Protein AF-A0A940ZI92-F1 (afdb_monomer)

pLDDT: mean 83.94, std 11.77, range [50.72, 96.44]

Radius of gyration: 17.1 Å; Cα contacts (8 Å, |Δi|>4): 238; chains: 1; bounding box: 47×35×40 Å

Sequence (161 aa):
LAHTGVASYTFSRIQIEQDSFANFPEDVFMATCRQCQDAPCVEVCPVEPVKANKPNERFGNVRMIDQKLCIGCQACIDACPYTPSRVQWNHVIERSQKCDLCVDTPYLGEPGGPGGTQTCVKICPENAISFTRTMPNQKVEESYFVNLRGPAWGKLGMTME

Structure (mmCIF, N/CA/C/O backbone):
data_AF-A0A940ZI92-F1
#
_entry.id   AF-A0A940ZI92-F1
#
loop_
_atom_site.group_PDB
_atom_site.id
_atom_site.type_symbol
_atom_site.label_atom_id
_atom_site.label_alt_id
_atom_site.label_comp_id
_atom_site.label_asym_id
_atom_site.label_entity_id
_atom_site.label_seq_id
_atom_site.pdbx_PDB_ins_code
_atom_site.Cartn_x
_atom_site.Cartn_y
_atom_site.Cartn_z
_atom_site.occupancy
_atom_site.B_iso_or_equiv
_atom_site.auth_seq_id
_atom_site.auth_comp_id
_atom_site.auth_asym_id
_atom_site.auth_atom_id
_atom_site.pdbx_PDB_model_num
ATOM 1 N N . LEU A 1 1 ? -4.818 13.339 -2.494 1.00 65.94 1 LEU A N 1
ATOM 2 C CA . LEU A 1 1 ? -4.063 14.569 -2.145 1.00 65.94 1 LEU A CA 1
ATOM 3 C C . LEU A 1 1 ? -2.591 14.290 -1.842 1.00 65.94 1 LEU A C 1
ATOM 5 O O . LEU A 1 1 ? -1.769 14.774 -2.597 1.00 65.94 1 LEU A O 1
ATOM 9 N N . ALA A 1 2 ? -2.244 13.504 -0.814 1.00 82.19 2 ALA A N 1
ATOM 10 C CA . ALA A 1 2 ? -0.845 13.363 -0.376 1.00 82.19 2 ALA A CA 1
ATOM 11 C C . ALA A 1 2 ? 0.117 12.818 -1.454 1.00 82.19 2 ALA A C 1
ATOM 13 O O . ALA A 1 2 ? 1.157 13.417 -1.695 1.00 82.19 2 ALA A O 1
ATOM 14 N N . HIS A 1 3 ? -0.242 11.732 -2.147 1.00 88.31 3 HIS A N 1
ATOM 15 C CA . HIS A 1 3 ? 0.633 11.156 -3.181 1.00 88.31 3 HIS A CA 1
ATOM 16 C C . HIS A 1 3 ? 0.451 11.774 -4.569 1.00 88.31 3 HIS A C 1
ATOM 18 O O . HIS A 1 3 ? 1.426 12.039 -5.259 1.00 88.31 3 HIS A O 1
ATOM 24 N N . THR A 1 4 ? -0.797 11.938 -5.017 1.00 86.12 4 THR A N 1
ATOM 25 C CA . THR A 1 4 ? -1.114 12.300 -6.413 1.00 86.12 4 THR A CA 1
ATOM 26 C C . THR A 1 4 ? -1.664 13.712 -6.579 1.00 86.12 4 THR A C 1
ATOM 28 O O . THR A 1 4 ? -1.931 14.122 -7.700 1.00 86.12 4 THR A O 1
ATOM 31 N N . GLY A 1 5 ? -1.935 14.440 -5.491 1.00 88.00 5 GLY A N 1
ATOM 32 C CA . GLY A 1 5 ? -2.636 15.729 -5.554 1.00 88.00 5 GLY A CA 1
ATOM 33 C C . GLY A 1 5 ? -4.123 15.641 -5.928 1.00 88.00 5 GLY A C 1
ATOM 34 O O . GLY A 1 5 ? -4.817 16.644 -5.860 1.00 88.00 5 GLY A O 1
ATOM 35 N N . VAL A 1 6 ? -4.646 14.451 -6.244 1.00 89.31 6 VAL A N 1
ATOM 36 C CA . VAL A 1 6 ? -6.031 14.251 -6.710 1.00 89.31 6 VAL A CA 1
ATOM 37 C C . VAL A 1 6 ? -6.848 13.479 -5.667 1.00 89.31 6 VAL A C 1
ATOM 39 O O . VAL A 1 6 ? -6.300 12.674 -4.904 1.00 89.31 6 VAL A O 1
ATOM 42 N N . ALA A 1 7 ? -8.154 13.747 -5.600 1.00 88.94 7 ALA A N 1
ATOM 43 C CA . ALA A 1 7 ? -9.132 12.944 -4.868 1.00 88.94 7 ALA A CA 1
ATOM 44 C C . ALA A 1 7 ? -9.836 12.006 -5.860 1.00 88.94 7 ALA A C 1
ATOM 46 O O . ALA A 1 7 ? -10.639 12.444 -6.676 1.00 88.94 7 ALA A O 1
ATOM 47 N N . SER A 1 8 ? -9.466 10.727 -5.846 1.00 90.81 8 SER A N 1
ATOM 48 C CA . SER A 1 8 ? -10.012 9.710 -6.748 1.00 90.81 8 SER A CA 1
ATOM 49 C C . SER A 1 8 ? -9.896 8.341 -6.093 1.00 90.81 8 SER A C 1
ATOM 51 O O . SER A 1 8 ? -8.845 8.012 -5.540 1.00 90.81 8 SER A O 1
ATOM 53 N N . TYR A 1 9 ? -10.962 7.546 -6.182 1.00 89.56 9 TYR A N 1
ATOM 54 C CA . TYR A 1 9 ? -11.007 6.186 -5.646 1.00 89.56 9 TYR A CA 1
ATOM 55 C C . TYR A 1 9 ? -9.954 5.280 -6.307 1.00 89.56 9 TYR A C 1
ATOM 57 O O . TYR A 1 9 ? -9.174 4.625 -5.619 1.00 89.56 9 TYR A O 1
ATOM 65 N N . THR A 1 10 ? -9.840 5.332 -7.637 1.00 89.38 10 THR A N 1
ATOM 66 C CA . THR A 1 10 ? -8.861 4.562 -8.428 1.00 89.38 10 THR A CA 1
ATOM 67 C C . THR A 1 10 ? -7.410 4.932 -8.108 1.00 89.38 10 THR A C 1
ATOM 69 O O . THR A 1 10 ? -6.500 4.115 -8.246 1.00 89.38 10 THR A O 1
ATOM 72 N N . PHE A 1 11 ? -7.169 6.177 -7.680 1.00 90.56 11 PHE A N 1
ATOM 73 C CA . PHE A 1 11 ? -5.830 6.636 -7.294 1.00 90.56 11 PHE A CA 1
ATOM 74 C C . PHE A 1 11 ? -5.537 6.501 -5.803 1.00 90.56 11 PHE A C 1
ATOM 76 O O . PHE A 1 11 ? -4.413 6.775 -5.367 1.00 90.56 11 PHE A O 1
ATOM 83 N N . SER A 1 12 ? -6.529 6.080 -5.023 1.00 90.88 12 SER A N 1
ATOM 84 C CA . SER A 1 12 ? -6.355 5.861 -3.603 1.00 90.88 12 SER A CA 1
ATOM 85 C C . SER A 1 12 ? -5.560 4.584 -3.355 1.00 90.88 12 SER A C 1
ATOM 87 O O . SER A 1 12 ? -5.820 3.533 -3.932 1.00 90.88 12 SER A O 1
ATOM 89 N N . ARG A 1 13 ? -4.578 4.666 -2.455 1.00 91.12 13 ARG A N 1
ATOM 90 C CA . ARG A 1 13 ? -3.791 3.508 -1.992 1.00 91.12 13 ARG A CA 1
ATOM 91 C C . ARG A 1 13 ? -4.488 2.719 -0.870 1.00 91.12 13 ARG A C 1
ATOM 93 O O . ARG A 1 13 ? -3.982 1.676 -0.458 1.00 91.12 13 ARG A O 1
ATOM 100 N N . ILE A 1 14 ? -5.613 3.240 -0.381 1.00 90.81 14 ILE A N 1
ATOM 101 C CA . ILE A 1 14 ? -6.566 2.602 0.530 1.00 90.81 14 ILE A CA 1
ATOM 102 C C . ILE A 1 14 ? -7.960 2.792 -0.064 1.00 90.81 14 ILE A C 1
ATOM 104 O O . ILE A 1 14 ? -8.387 3.924 -0.283 1.00 90.81 14 ILE A O 1
ATOM 108 N N . GLN A 1 15 ? -8.656 1.706 -0.362 1.00 91.06 15 GLN A N 1
ATOM 109 C CA . GLN A 1 15 ? -10.021 1.773 -0.874 1.00 91.06 15 GLN A CA 1
ATOM 110 C C . GLN A 1 15 ? -10.990 1.421 0.246 1.00 91.06 15 GLN A C 1
ATOM 112 O O . GLN A 1 15 ? -10.744 0.493 1.008 1.00 91.06 15 GLN A O 1
ATOM 117 N N . ILE A 1 16 ? -12.043 2.215 0.392 1.00 89.69 16 ILE A N 1
ATOM 118 C CA . ILE A 1 16 ? -13.156 1.913 1.288 1.00 89.69 16 ILE A CA 1
ATOM 119 C C . ILE A 1 16 ? -14.301 1.527 0.373 1.00 89.69 16 ILE A C 1
ATOM 121 O O . ILE A 1 16 ? -14.655 2.298 -0.520 1.00 89.69 16 ILE A O 1
ATOM 125 N N . GLU A 1 17 ? -14.807 0.322 0.559 1.00 88.44 17 GLU A N 1
ATOM 126 C CA . GLU A 1 17 ? -15.859 -0.246 -0.266 1.00 88.44 17 GLU A CA 1
ATOM 127 C C . GLU A 1 17 ? -17.088 -0.489 0.581 1.00 88.44 17 GLU A C 1
ATOM 129 O O . GLU A 1 17 ? -16.973 -0.890 1.741 1.00 88.44 17 GLU A O 1
ATOM 134 N N . GLN A 1 18 ? -18.243 -0.214 -0.021 1.00 89.31 18 GLN A N 1
ATOM 135 C CA . GLN A 1 18 ? -19.534 -0.477 0.578 1.00 89.31 18 GLN A CA 1
ATOM 136 C C . GLN A 1 18 ? -20.296 -1.489 -0.278 1.00 89.31 18 GLN A C 1
ATOM 138 O O . GLN A 1 18 ? -20.567 -1.228 -1.452 1.00 89.31 18 GLN A O 1
ATOM 143 N N . ASP A 1 19 ? -20.648 -2.624 0.312 1.00 88.56 19 ASP A N 1
ATOM 144 C CA . ASP A 1 19 ? -21.568 -3.596 -0.260 1.00 88.56 19 ASP A CA 1
ATOM 145 C C . ASP A 1 19 ? -22.998 -3.231 0.148 1.00 88.56 19 ASP A C 1
ATOM 147 O O . ASP A 1 19 ? -23.409 -3.404 1.291 1.00 88.56 19 ASP A O 1
ATOM 151 N N . SER A 1 20 ? -23.777 -2.731 -0.812 1.00 90.50 20 SER A N 1
ATOM 152 C CA . SER A 1 20 ? -25.171 -2.328 -0.584 1.00 90.50 20 SER A CA 1
ATOM 153 C C . SER A 1 20 ? -26.124 -3.496 -0.296 1.00 90.50 20 SER A C 1
ATOM 155 O O . SER A 1 20 ? -27.279 -3.253 0.051 1.00 90.50 20 SER A O 1
ATOM 157 N N . PHE A 1 21 ? -25.682 -4.744 -0.480 1.00 91.56 21 PHE A N 1
ATOM 158 C CA . PHE A 1 21 ? -26.482 -5.946 -0.238 1.00 91.56 21 PHE A CA 1
ATOM 159 C C . PHE A 1 21 ? -26.103 -6.673 1.053 1.00 91.56 21 PHE A C 1
ATOM 161 O O . PHE A 1 21 ? -26.861 -7.532 1.509 1.00 91.56 21 PHE A O 1
ATOM 168 N N . ALA A 1 22 ? -24.954 -6.347 1.643 1.00 88.88 22 ALA A N 1
ATOM 169 C CA . ALA A 1 22 ? -24.562 -6.873 2.937 1.00 88.88 22 ALA A CA 1
ATOM 170 C C . ALA A 1 22 ? -25.286 -6.130 4.068 1.00 88.88 22 ALA A C 1
ATOM 172 O O . ALA A 1 22 ? -25.689 -4.973 3.947 1.00 88.88 22 ALA A O 1
ATOM 173 N N . ASN A 1 23 ? -25.468 -6.821 5.192 1.00 85.75 23 ASN A N 1
ATOM 174 C CA . ASN A 1 23 ? -26.005 -6.196 6.392 1.00 85.75 23 ASN A CA 1
ATOM 175 C C . ASN A 1 23 ? -24.883 -5.462 7.122 1.00 85.75 23 ASN A C 1
ATOM 177 O O . ASN A 1 23 ? -23.785 -6.002 7.265 1.00 85.75 23 ASN A O 1
ATOM 181 N N . PHE A 1 24 ? -25.193 -4.288 7.668 1.00 78.62 24 PHE A N 1
ATOM 182 C CA . PHE A 1 24 ? -24.340 -3.649 8.667 1.00 78.62 24 PHE A CA 1
ATOM 183 C C . PHE A 1 24 ? -23.987 -4.659 9.781 1.00 78.62 24 PHE A C 1
ATOM 185 O O . PHE A 1 24 ? -24.868 -5.422 10.193 1.00 78.62 24 PHE A O 1
ATOM 192 N N . PRO A 1 25 ? -22.728 -4.713 10.258 1.00 72.19 25 PRO A N 1
ATOM 193 C CA . PRO A 1 25 ? -21.577 -3.859 9.902 1.00 72.19 25 PRO A CA 1
ATOM 194 C C . PRO A 1 25 ? -20.738 -4.328 8.705 1.00 72.19 25 PRO A C 1
ATOM 196 O O . PRO A 1 25 ? -19.738 -3.696 8.372 1.00 72.19 25 PRO A O 1
ATOM 199 N N . GLU A 1 26 ? -21.068 -5.482 8.129 1.00 79.12 26 GLU A N 1
ATOM 200 C CA . GLU A 1 26 ? -20.252 -6.136 7.102 1.00 79.12 26 GLU A CA 1
ATOM 201 C C . GLU A 1 26 ? -20.430 -5.462 5.732 1.00 79.12 26 GLU A C 1
ATOM 203 O O . GLU A 1 26 ? -19.788 -5.839 4.755 1.00 79.12 26 GLU A O 1
ATOM 208 N N . ASP A 1 27 ? -21.293 -4.444 5.669 1.00 85.94 27 ASP A N 1
ATOM 209 C CA . ASP A 1 27 ? -21.548 -3.624 4.496 1.00 85.94 27 ASP A CA 1
ATOM 210 C C . ASP A 1 27 ? -20.387 -2.698 4.153 1.00 85.94 27 ASP A C 1
ATOM 212 O O . ASP A 1 27 ? -20.321 -2.258 3.017 1.00 85.94 27 ASP A O 1
ATOM 216 N N . VAL A 1 28 ? -19.449 -2.419 5.065 1.00 87.19 28 VAL A N 1
ATOM 217 C CA . VAL A 1 28 ? -18.285 -1.566 4.781 1.00 87.19 28 VAL A CA 1
ATOM 218 C C . VAL A 1 28 ? -16.986 -2.273 5.130 1.00 87.19 28 VAL A C 1
ATOM 220 O O . VAL A 1 28 ? -16.771 -2.697 6.263 1.00 87.19 28 VAL A O 1
ATOM 223 N N . PHE A 1 29 ? -16.043 -2.305 4.187 1.00 86.12 29 PHE A N 1
ATOM 224 C CA . PHE A 1 29 ? -14.703 -2.822 4.452 1.00 86.12 29 PHE A CA 1
ATOM 225 C C . PHE A 1 29 ? -13.592 -1.941 3.874 1.00 86.12 29 PHE A C 1
ATOM 227 O O . PHE A 1 29 ? -13.737 -1.248 2.866 1.00 86.12 29 PHE A O 1
ATOM 234 N N . MET A 1 30 ? -12.429 -1.986 4.531 1.00 87.62 30 MET A N 1
ATOM 235 C CA . MET A 1 30 ? -11.224 -1.278 4.097 1.00 87.62 30 MET A CA 1
ATOM 236 C C . MET A 1 30 ? -10.278 -2.209 3.324 1.00 87.62 30 MET A C 1
ATOM 238 O O . MET A 1 30 ? -9.633 -3.120 3.864 1.00 87.62 30 MET A O 1
ATOM 242 N N . ALA A 1 31 ? -10.148 -1.941 2.031 1.00 90.31 31 ALA A N 1
ATOM 243 C CA . ALA A 1 31 ? -9.195 -2.552 1.126 1.00 90.31 31 ALA A CA 1
ATOM 244 C C . ALA A 1 31 ? -7.816 -1.863 1.189 1.00 90.31 31 ALA A C 1
ATOM 246 O O . ALA A 1 31 ? -7.422 -1.072 0.331 1.00 90.31 31 ALA A O 1
ATOM 247 N N . THR A 1 32 ? -7.037 -2.204 2.218 1.00 90.25 32 THR A N 1
ATOM 248 C CA . THR A 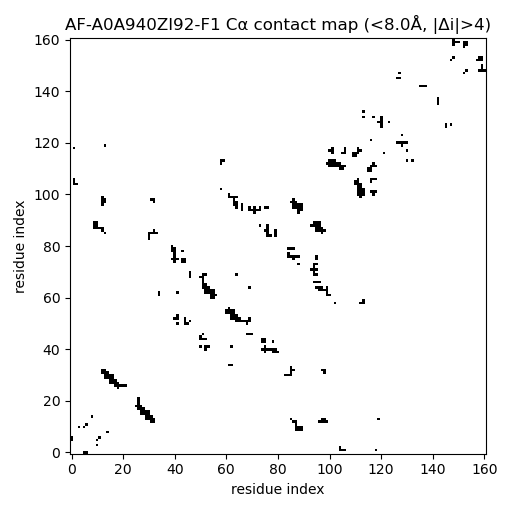1 32 ? -5.636 -1.779 2.406 1.00 90.25 32 THR A CA 1
ATOM 249 C C . THR A 1 32 ? -4.640 -2.909 2.122 1.00 90.25 32 THR A C 1
ATOM 251 O O . THR A 1 32 ? -4.890 -4.065 2.470 1.00 90.25 32 THR A O 1
ATOM 254 N N . CYS A 1 33 ? -3.484 -2.608 1.520 1.00 92.06 33 CYS A N 1
ATOM 255 C CA . CYS A 1 33 ? -2.392 -3.588 1.393 1.00 92.06 33 CYS A CA 1
ATOM 256 C C . CYS A 1 33 ? -1.899 -4.013 2.779 1.00 92.06 33 CYS A C 1
ATOM 258 O O . CYS A 1 33 ? -1.561 -3.162 3.599 1.00 92.06 33 CYS A O 1
ATOM 260 N N . ARG A 1 34 ? -1.808 -5.326 3.018 1.00 89.12 34 ARG A N 1
ATOM 261 C CA . ARG A 1 34 ? -1.420 -5.885 4.323 1.00 89.12 34 ARG A CA 1
ATOM 262 C C . ARG A 1 34 ? 0.089 -6.002 4.552 1.00 89.12 34 ARG A C 1
ATOM 264 O O . ARG A 1 34 ? 0.488 -6.490 5.599 1.00 89.12 34 ARG A O 1
ATOM 271 N N . GLN A 1 35 ? 0.924 -5.586 3.594 1.00 89.19 35 GLN A N 1
ATOM 272 C CA . GLN A 1 35 ? 2.390 -5.720 3.676 1.00 89.19 35 GLN A CA 1
ATOM 273 C C . GLN A 1 35 ? 2.835 -7.163 4.007 1.00 89.19 35 GLN A C 1
ATOM 275 O O . GLN A 1 35 ? 3.702 -7.377 4.848 1.00 89.19 35 GLN A O 1
ATOM 280 N N . CYS A 1 36 ? 2.212 -8.148 3.343 1.00 86.00 36 CYS A N 1
ATOM 281 C CA . CYS A 1 36 ? 2.370 -9.586 3.596 1.00 86.00 36 CYS A CA 1
ATOM 282 C C . CYS A 1 36 ? 3.836 -10.014 3.664 1.00 86.00 36 CYS A C 1
ATOM 284 O O . CYS A 1 36 ? 4.605 -9.629 2.790 1.00 86.00 36 CYS A O 1
ATOM 286 N N . GLN A 1 37 ? 4.207 -10.855 4.634 1.00 82.19 37 GLN A N 1
ATOM 287 C CA . GLN A 1 37 ? 5.550 -11.436 4.698 1.00 82.19 37 GLN A CA 1
ATOM 288 C C . GLN A 1 37 ? 5.873 -12.200 3.406 1.00 82.19 37 GLN A C 1
ATOM 290 O O . GLN A 1 37 ? 6.802 -11.817 2.689 1.00 82.19 37 GLN A O 1
ATOM 295 N N . ASP A 1 38 ? 5.021 -13.169 3.074 1.00 84.75 38 ASP A N 1
ATOM 296 C CA . ASP A 1 38 ? 5.033 -13.886 1.804 1.00 84.75 38 ASP A CA 1
ATOM 297 C C . ASP A 1 38 ? 4.184 -13.101 0.804 1.00 84.75 38 ASP A C 1
ATOM 299 O O . ASP A 1 38 ? 2.956 -13.047 0.895 1.00 84.75 38 ASP A O 1
ATOM 303 N N . ALA A 1 39 ? 4.850 -12.393 -0.106 1.00 89.88 39 ALA A N 1
ATOM 304 C CA . ALA A 1 39 ? 4.210 -11.421 -0.982 1.00 89.88 39 ALA A CA 1
ATOM 305 C C . ALA A 1 39 ? 4.193 -11.919 -2.437 1.00 89.88 39 ALA A C 1
ATOM 307 O O . ALA A 1 39 ? 5.079 -11.546 -3.211 1.00 89.88 39 ALA A O 1
ATOM 308 N N . PRO A 1 40 ? 3.172 -12.691 -2.863 1.00 92.38 40 PRO A N 1
ATOM 309 C CA . PRO A 1 40 ? 3.095 -13.209 -4.233 1.00 92.38 40 PRO A CA 1
ATOM 310 C C . PRO A 1 40 ? 3.120 -12.087 -5.278 1.00 92.38 40 PRO A C 1
ATOM 312 O O . PRO A 1 40 ? 3.759 -12.221 -6.315 1.00 92.38 40 PRO A O 1
ATOM 315 N N . CYS A 1 41 ? 2.542 -10.920 -4.965 1.00 94.19 41 CYS A N 1
ATOM 316 C CA . CYS A 1 41 ? 2.593 -9.743 -5.834 1.00 94.19 41 CYS A CA 1
ATOM 317 C C . CYS A 1 41 ? 4.021 -9.243 -6.133 1.00 94.19 41 CYS A C 1
ATOM 319 O O . CYS A 1 41 ? 4.225 -8.534 -7.118 1.00 94.19 41 CYS A O 1
ATOM 321 N N . VAL A 1 42 ? 4.989 -9.527 -5.253 1.00 92.75 42 VAL A N 1
ATOM 322 C CA . VAL A 1 42 ? 6.410 -9.209 -5.456 1.00 92.75 42 VAL A CA 1
ATOM 323 C C . VAL A 1 42 ? 7.060 -10.286 -6.309 1.00 92.75 42 VAL A C 1
ATOM 325 O O . VAL A 1 42 ? 7.780 -9.956 -7.248 1.00 92.75 42 VAL A O 1
ATOM 328 N N . GLU A 1 43 ? 6.770 -11.555 -6.021 1.00 91.94 43 GLU A N 1
ATOM 329 C CA . GLU A 1 43 ? 7.399 -12.684 -6.705 1.00 91.94 43 GLU A CA 1
ATOM 330 C C . GLU A 1 43 ? 7.104 -12.736 -8.198 1.00 91.94 43 GLU A C 1
ATOM 332 O O . GLU A 1 43 ? 8.022 -12.964 -8.982 1.00 91.94 43 GLU A O 1
ATOM 337 N N . VAL A 1 44 ? 5.867 -12.429 -8.591 1.00 95.31 44 VAL A N 1
ATOM 338 C CA . VAL A 1 44 ? 5.436 -12.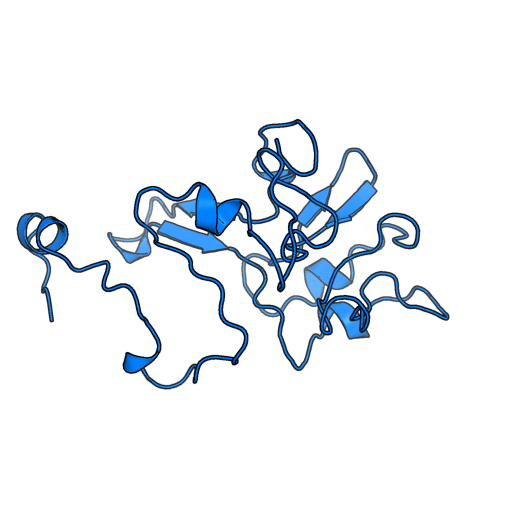454 -9.996 1.00 95.31 44 VAL A CA 1
ATOM 339 C C . VAL A 1 44 ? 5.934 -11.273 -10.832 1.00 95.31 44 VAL A C 1
ATOM 341 O O . VAL A 1 44 ? 5.657 -11.218 -12.026 1.00 95.31 44 VAL A O 1
ATOM 344 N N . CYS A 1 45 ? 6.601 -10.280 -10.233 1.00 95.44 45 CYS A N 1
ATOM 345 C CA . CYS A 1 45 ? 7.057 -9.102 -10.965 1.00 95.44 45 CYS A CA 1
ATOM 346 C C . CYS A 1 45 ? 8.147 -9.500 -11.982 1.00 95.44 45 CYS A C 1
ATOM 348 O O . CYS A 1 45 ? 9.234 -9.876 -11.550 1.00 95.44 45 CYS A O 1
ATOM 350 N N . PRO A 1 46 ? 7.923 -9.336 -13.302 1.00 94.06 46 PRO A N 1
ATOM 351 C CA . PRO A 1 46 ? 8.856 -9.807 -14.333 1.00 94.06 46 PRO A CA 1
ATOM 352 C C . PRO A 1 46 ? 10.044 -8.859 -14.578 1.00 94.06 46 PRO A C 1
ATOM 354 O O . PRO A 1 46 ? 10.886 -9.125 -15.429 1.00 94.06 46 PRO A O 1
ATOM 357 N N . VAL A 1 47 ? 10.086 -7.707 -13.899 1.00 92.62 47 VAL A N 1
ATOM 358 C CA . VAL A 1 47 ? 11.137 -6.695 -14.081 1.00 92.62 47 VAL A CA 1
ATOM 359 C C . VAL A 1 47 ? 12.431 -7.155 -13.414 1.00 92.62 47 VAL A C 1
ATOM 361 O O . VAL A 1 47 ? 12.530 -7.154 -12.191 1.00 92.62 47 VAL A O 1
ATOM 364 N N . GLU A 1 48 ? 13.447 -7.452 -14.212 1.00 85.62 48 GLU A N 1
ATOM 365 C CA . GLU A 1 48 ? 14.784 -7.841 -13.752 1.00 85.62 48 GLU A CA 1
ATOM 366 C C . GLU A 1 48 ? 15.802 -6.703 -13.966 1.00 85.62 48 GLU A C 1
ATOM 368 O O . GLU A 1 48 ? 15.609 -5.872 -14.859 1.00 85.62 48 GLU A O 1
ATOM 373 N N . PRO A 1 49 ? 16.885 -6.611 -13.164 1.00 78.75 49 PRO A N 1
ATOM 374 C CA . PRO A 1 49 ? 17.291 -7.524 -12.084 1.00 78.75 49 PRO A CA 1
ATOM 375 C C . PRO A 1 49 ? 16.763 -7.146 -10.684 1.00 78.75 49 PRO A C 1
ATOM 377 O O . PRO A 1 49 ? 17.110 -7.777 -9.691 1.00 78.75 49 PRO A O 1
ATOM 380 N N . VAL A 1 50 ? 16.000 -6.050 -10.561 1.00 70.62 50 VAL A N 1
ATOM 381 C CA . VAL A 1 50 ? 15.724 -5.414 -9.256 1.00 70.62 50 VAL A CA 1
ATOM 382 C C . VAL A 1 50 ? 14.285 -5.616 -8.755 1.00 70.62 50 VAL A C 1
ATOM 384 O O . VAL A 1 50 ? 14.046 -5.380 -7.576 1.00 70.62 50 VAL A O 1
ATOM 387 N N . LYS A 1 51 ? 13.344 -6.079 -9.594 1.00 81.62 51 LYS A N 1
ATOM 388 C CA . LYS A 1 51 ? 11.883 -6.087 -9.359 1.00 81.62 51 LYS A CA 1
ATOM 389 C C . LYS A 1 51 ? 11.327 -4.707 -8.979 1.00 81.62 51 LYS A C 1
ATOM 391 O O . LYS A 1 51 ? 11.692 -4.092 -7.981 1.00 81.62 51 LYS A O 1
ATOM 396 N N . ALA A 1 52 ? 10.341 -4.221 -9.732 1.00 79.25 52 ALA A N 1
ATOM 397 C CA . ALA A 1 52 ? 9.688 -2.944 -9.424 1.00 79.25 52 ALA A CA 1
ATOM 398 C C . ALA A 1 52 ? 8.955 -2.958 -8.067 1.00 79.25 52 ALA A C 1
ATOM 400 O O . ALA A 1 52 ? 8.746 -1.908 -7.476 1.00 79.25 52 ALA A O 1
ATOM 401 N N . ASN A 1 53 ? 8.565 -4.134 -7.566 1.00 78.62 53 ASN A N 1
ATOM 402 C CA . ASN A 1 53 ? 7.775 -4.305 -6.342 1.00 78.62 53 ASN A CA 1
ATOM 403 C C . ASN A 1 53 ? 8.619 -4.735 -5.117 1.00 78.62 53 ASN A C 1
ATOM 405 O O . ASN A 1 53 ? 8.098 -5.365 -4.196 1.00 78.62 53 ASN A O 1
ATOM 409 N N . LYS A 1 54 ? 9.937 -4.497 -5.115 1.00 74.94 54 LYS A N 1
ATOM 410 C CA . LYS A 1 54 ? 10.827 -5.028 -4.069 1.00 74.94 54 LYS A CA 1
ATOM 411 C C . LYS A 1 54 ? 10.565 -4.430 -2.673 1.00 74.94 54 LYS A C 1
ATOM 413 O O . LYS A 1 54 ? 10.203 -3.254 -2.563 1.00 74.94 54 LYS A O 1
ATOM 418 N N . PRO A 1 55 ? 10.804 -5.196 -1.591 1.00 78.06 55 PRO A N 1
ATOM 419 C CA . PRO A 1 55 ? 10.962 -4.632 -0.260 1.00 78.06 55 PRO A CA 1
ATOM 420 C C . PRO A 1 55 ? 12.118 -3.629 -0.249 1.00 78.06 55 PRO A C 1
ATOM 422 O O . PRO A 1 55 ? 13.194 -3.905 -0.779 1.00 78.06 55 PRO A O 1
ATOM 425 N N . ASN A 1 56 ? 11.904 -2.460 0.348 1.00 77.00 56 ASN A N 1
ATOM 426 C CA . ASN A 1 56 ? 12.962 -1.470 0.500 1.00 77.00 56 ASN A CA 1
ATOM 427 C C . ASN A 1 56 ? 13.545 -1.524 1.918 1.00 77.00 56 ASN A C 1
ATOM 429 O O . ASN A 1 56 ? 12.911 -1.062 2.869 1.00 77.00 56 ASN A O 1
ATOM 433 N N . GLU A 1 57 ? 14.754 -2.074 2.055 1.00 75.44 57 GLU A N 1
ATOM 434 C CA . GLU A 1 57 ? 15.464 -2.202 3.338 1.00 75.44 57 GLU A CA 1
ATOM 435 C C . GLU A 1 57 ? 15.662 -0.855 4.037 1.00 75.44 57 GLU A C 1
ATOM 437 O O . GLU A 1 57 ? 15.478 -0.758 5.250 1.00 75.44 57 GLU A O 1
ATOM 442 N N . ARG A 1 58 ? 15.921 0.219 3.273 1.00 74.94 58 ARG A N 1
ATOM 443 C CA . ARG A 1 58 ? 16.049 1.584 3.813 1.00 74.94 58 ARG A CA 1
ATOM 444 C C . ARG A 1 58 ? 14.790 2.027 4.556 1.00 74.94 58 ARG A C 1
ATOM 446 O O . ARG A 1 58 ? 14.868 2.846 5.467 1.00 74.94 58 ARG A O 1
ATOM 453 N N . PHE A 1 59 ? 13.640 1.489 4.169 1.00 73.38 59 PHE A N 1
ATOM 454 C CA . PHE A 1 59 ? 12.348 1.822 4.747 1.00 73.38 59 PHE A CA 1
ATOM 455 C C . PHE A 1 59 ? 11.776 0.691 5.610 1.00 73.38 59 PHE A C 1
ATOM 457 O O . PHE A 1 59 ? 10.580 0.662 5.862 1.00 73.38 59 PHE A O 1
ATOM 464 N N . GLY A 1 60 ? 12.599 -0.246 6.088 1.00 74.62 60 GLY A N 1
ATOM 465 C CA . GLY A 1 60 ? 12.120 -1.334 6.946 1.00 74.62 60 GLY A CA 1
ATOM 466 C C . GLY A 1 60 ? 11.339 -2.405 6.184 1.00 74.62 60 GLY A C 1
ATOM 467 O O . GLY A 1 60 ? 10.360 -2.942 6.696 1.00 74.62 60 GLY A O 1
ATOM 468 N N . ASN A 1 61 ? 11.764 -2.716 4.956 1.00 83.44 61 ASN A N 1
ATOM 469 C CA . ASN A 1 61 ? 11.188 -3.758 4.100 1.00 83.44 61 ASN A CA 1
ATOM 470 C C . ASN A 1 61 ? 9.735 -3.500 3.671 1.00 83.44 61 ASN A C 1
ATOM 472 O O . ASN A 1 61 ? 8.959 -4.439 3.456 1.00 83.44 61 ASN A O 1
ATOM 476 N N . VAL A 1 62 ? 9.365 -2.226 3.491 1.00 88.44 62 VAL A N 1
ATOM 477 C CA . VAL A 1 62 ? 8.077 -1.864 2.882 1.00 88.44 62 VAL A CA 1
ATOM 478 C C . VAL A 1 62 ? 8.017 -2.420 1.467 1.00 88.44 62 VAL A C 1
ATOM 480 O O . VAL A 1 62 ? 8.906 -2.161 0.656 1.00 88.44 62 VAL A O 1
ATOM 483 N N . ARG A 1 63 ? 6.948 -3.153 1.152 1.00 90.06 63 ARG A N 1
ATOM 484 C CA . ARG A 1 63 ? 6.697 -3.666 -0.196 1.00 90.06 63 ARG A CA 1
ATOM 485 C C . ARG A 1 63 ? 5.958 -2.585 -0.965 1.00 90.06 63 ARG A C 1
ATOM 487 O O . ARG A 1 63 ? 4.735 -2.474 -0.858 1.00 90.06 63 ARG A O 1
ATOM 494 N N . MET A 1 64 ? 6.697 -1.805 -1.739 1.00 91.00 64 MET A N 1
ATOM 495 C CA . MET A 1 64 ? 6.200 -0.687 -2.541 1.00 91.00 64 MET A CA 1
ATOM 496 C C . MET A 1 64 ? 6.457 -0.936 -4.027 1.00 91.00 64 MET A C 1
ATOM 498 O O . MET A 1 64 ? 7.317 -1.738 -4.373 1.00 91.00 64 MET A O 1
ATOM 502 N N . ILE A 1 65 ? 5.721 -0.245 -4.900 1.00 92.69 65 ILE A N 1
ATOM 503 C CA . ILE A 1 65 ? 5.964 -0.302 -6.346 1.00 92.69 65 ILE A CA 1
ATOM 504 C 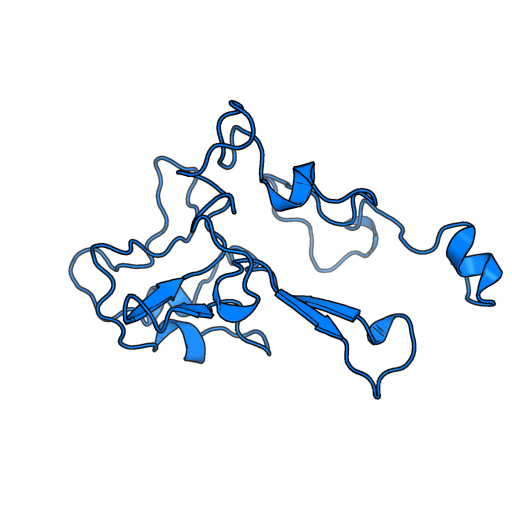C . ILE A 1 65 ? 6.732 0.947 -6.763 1.00 92.69 65 ILE A C 1
ATOM 506 O O . ILE A 1 65 ? 6.186 2.053 -6.731 1.00 92.69 65 ILE A O 1
ATOM 510 N N . ASP A 1 66 ? 7.979 0.754 -7.185 1.00 91.81 66 ASP A N 1
ATOM 511 C CA . ASP A 1 66 ? 8.786 1.781 -7.826 1.00 91.81 66 ASP A CA 1
ATOM 512 C C . ASP A 1 66 ? 8.190 2.114 -9.198 1.00 91.81 66 ASP A C 1
ATOM 514 O O . ASP A 1 66 ? 8.227 1.324 -10.148 1.00 91.81 66 ASP A O 1
ATOM 518 N N . GLN A 1 6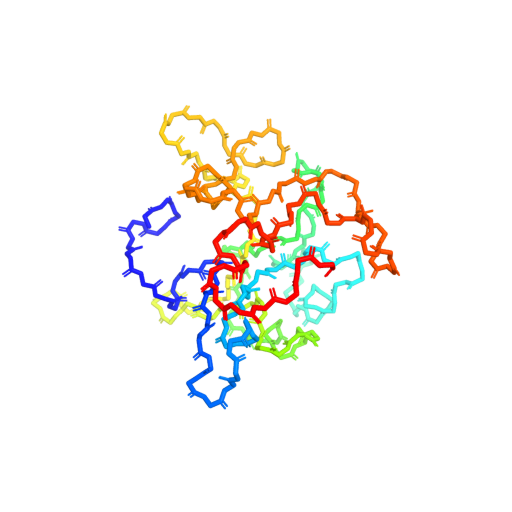7 ? 7.635 3.319 -9.294 1.00 91.94 67 GLN A N 1
ATOM 519 C CA . GLN A 1 67 ? 6.993 3.811 -10.506 1.00 91.94 67 GLN A CA 1
ATOM 520 C C . GLN A 1 67 ? 7.987 3.997 -11.661 1.00 91.94 67 GLN A C 1
ATOM 52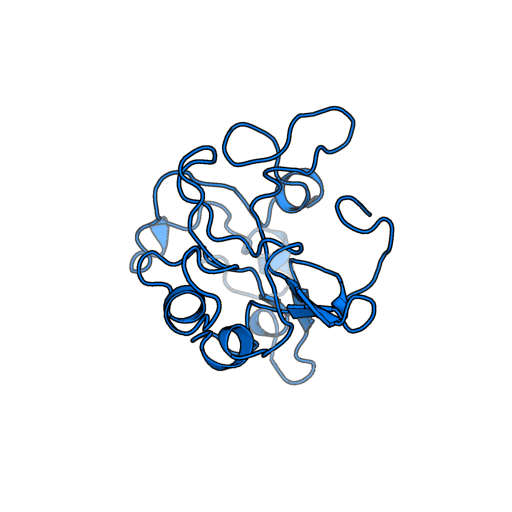2 O O . GLN A 1 67 ? 7.577 3.984 -12.814 1.00 91.94 67 GLN A O 1
ATOM 527 N N . LYS A 1 68 ? 9.292 4.130 -11.404 1.00 91.50 68 LYS A N 1
ATOM 528 C CA . LYS A 1 68 ? 10.299 4.249 -12.469 1.00 91.50 68 LYS A CA 1
ATOM 529 C C . LYS A 1 68 ? 10.601 2.907 -13.131 1.00 91.50 68 LYS A C 1
ATOM 531 O O . LYS A 1 68 ? 10.938 2.882 -14.308 1.00 91.50 68 LYS A O 1
ATOM 536 N N . LEU A 1 69 ? 10.472 1.812 -12.382 1.00 93.12 69 LEU A N 1
ATOM 537 C CA . LEU A 1 69 ? 10.771 0.457 -12.852 1.00 93.12 69 LEU A CA 1
ATOM 538 C C . LEU A 1 69 ? 9.527 -0.302 -13.325 1.00 93.12 69 LEU A C 1
ATOM 540 O O . LEU A 1 69 ? 9.644 -1.270 -14.071 1.00 93.12 69 LEU A O 1
ATOM 544 N N . CYS A 1 70 ? 8.333 0.091 -12.877 1.00 95.50 70 CYS A N 1
ATOM 545 C CA . CYS A 1 70 ? 7.095 -0.581 -13.254 1.00 95.50 70 CYS A CA 1
ATOM 546 C C . CYS A 1 70 ? 6.819 -0.439 -14.761 1.00 95.50 70 CYS A C 1
ATOM 548 O O . CYS A 1 70 ? 6.683 0.675 -15.267 1.00 95.50 70 CYS A O 1
ATOM 550 N N . ILE A 1 71 ? 6.682 -1.583 -15.440 1.00 96.06 71 ILE A N 1
ATOM 551 C CA . ILE A 1 71 ? 6.367 -1.689 -16.877 1.00 96.06 71 ILE A CA 1
ATOM 552 C C . ILE A 1 71 ? 4.865 -1.837 -17.170 1.00 96.06 71 ILE A C 1
ATOM 554 O O . ILE A 1 71 ? 4.483 -2.098 -18.302 1.00 96.06 71 ILE A O 1
ATOM 558 N N . GLY A 1 72 ? 4.013 -1.770 -16.145 1.00 95.88 72 GLY A N 1
ATOM 559 C CA . GLY A 1 72 ? 2.562 -1.818 -16.335 1.00 95.88 72 GLY A CA 1
ATOM 560 C C . GLY A 1 72 ? 1.967 -3.191 -16.684 1.00 95.88 72 GLY A C 1
ATOM 561 O O . GLY A 1 72 ? 0.827 -3.253 -17.120 1.00 95.88 72 GLY A O 1
ATOM 562 N N . CYS A 1 73 ? 2.687 -4.299 -16.466 1.00 95.75 73 CYS A N 1
ATOM 563 C CA . CYS A 1 73 ? 2.220 -5.653 -16.822 1.00 95.75 73 CYS A CA 1
ATOM 564 C C . CYS A 1 73 ? 1.036 -6.195 -15.996 1.00 95.75 73 CYS A C 1
ATOM 566 O O . CYS A 1 73 ? 0.518 -7.255 -16.320 1.00 95.75 73 CYS A O 1
ATOM 568 N N . GLN A 1 74 ? 0.653 -5.522 -14.906 1.00 95.94 74 GLN A N 1
ATOM 569 C CA . GLN A 1 74 ? -0.476 -5.868 -14.024 1.00 95.94 74 GLN A CA 1
ATOM 570 C C . GLN A 1 74 ? -0.433 -7.241 -13.327 1.00 95.94 74 GLN A C 1
ATOM 572 O O . GLN A 1 74 ? -1.255 -7.472 -12.449 1.00 95.94 74 GLN A O 1
ATOM 577 N N . ALA A 1 75 ? 0.582 -8.082 -13.554 1.00 96.44 75 ALA A N 1
ATOM 578 C CA . ALA A 1 75 ? 0.719 -9.390 -12.898 1.00 96.44 75 ALA A CA 1
ATOM 579 C C . ALA A 1 75 ? 0.617 -9.333 -11.358 1.00 96.44 75 ALA A C 1
ATOM 581 O O . ALA A 1 75 ? 0.084 -10.233 -10.715 1.00 96.44 75 ALA A O 1
ATOM 582 N N . CYS A 1 76 ? 1.094 -8.249 -10.737 1.00 96.06 76 CYS A N 1
ATOM 583 C CA . CYS A 1 76 ? 0.996 -8.057 -9.290 1.00 96.06 76 CYS A CA 1
ATOM 584 C C . CYS A 1 76 ? -0.437 -7.826 -8.776 1.00 96.06 76 CYS A C 1
ATOM 586 O O . CYS A 1 76 ? -0.674 -8.023 -7.584 1.00 96.06 76 CYS A O 1
ATOM 588 N N . ILE A 1 77 ? -1.353 -7.370 -9.637 1.00 95.62 77 ILE A N 1
ATOM 589 C CA . ILE A 1 77 ? -2.774 -7.189 -9.319 1.00 95.62 77 ILE A CA 1
ATOM 590 C C . ILE A 1 77 ? -3.430 -8.563 -9.214 1.00 95.62 77 ILE A C 1
ATOM 592 O O . ILE A 1 77 ? -4.021 -8.849 -8.172 1.00 95.62 77 ILE A O 1
ATOM 596 N N . ASP A 1 78 ? -3.224 -9.409 -10.225 1.00 95.94 78 ASP A N 1
ATOM 597 C CA . ASP A 1 78 ? -3.776 -10.768 -10.306 1.00 95.94 78 ASP A CA 1
ATOM 598 C C . ASP A 1 78 ? -3.214 -11.691 -9.222 1.00 95.94 78 ASP A C 1
ATOM 600 O O . ASP A 1 78 ? -3.918 -12.530 -8.668 1.00 95.94 78 ASP A O 1
ATOM 604 N N . ALA A 1 79 ? -1.939 -11.516 -8.871 1.00 96.00 79 ALA A N 1
ATOM 605 C CA . ALA A 1 79 ? -1.289 -12.321 -7.843 1.00 96.00 79 ALA A CA 1
ATOM 606 C C . ALA A 1 79 ? -1.642 -11.907 -6.405 1.00 96.00 79 ALA A C 1
ATOM 608 O O . ALA A 1 79 ? -1.185 -12.547 -5.456 1.00 96.00 79 ALA A O 1
ATOM 609 N N . CYS A 1 80 ? -2.384 -10.814 -6.194 1.00 95.19 80 CYS A N 1
ATOM 610 C CA . CYS A 1 80 ? -2.797 -10.431 -4.849 1.00 95.19 80 CYS A CA 1
ATOM 611 C C . CYS A 1 80 ? -3.847 -11.431 -4.328 1.00 95.19 80 CYS A C 1
ATOM 613 O O . CYS A 1 80 ? -4.886 -11.586 -4.958 1.00 95.19 80 CYS A O 1
ATOM 615 N N . PRO A 1 81 ? -3.642 -12.075 -3.163 1.00 93.62 81 PRO A N 1
ATOM 616 C CA . PRO A 1 81 ? -4.544 -13.126 -2.682 1.00 93.62 81 PRO A CA 1
ATOM 617 C C . PRO A 1 81 ? -5.863 -12.588 -2.107 1.00 93.62 81 PRO A C 1
ATOM 619 O O . PRO A 1 81 ? -6.733 -13.364 -1.722 1.00 93.62 81 PRO A O 1
ATOM 622 N N . TYR A 1 82 ? -6.002 -11.268 -1.980 1.00 91.12 82 TYR A N 1
ATOM 623 C CA . TYR A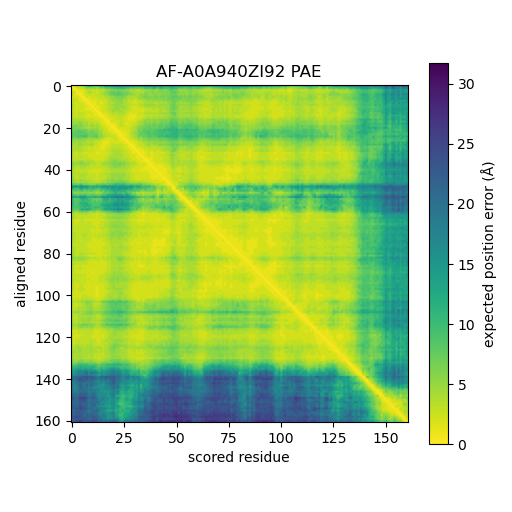 1 82 ? -7.198 -10.639 -1.434 1.00 91.12 82 TYR A CA 1
ATOM 624 C C . TYR A 1 82 ? -8.137 -10.232 -2.562 1.00 91.12 82 TYR A C 1
ATOM 626 O O . TYR A 1 82 ? -7.690 -9.715 -3.583 1.00 91.12 82 TYR A O 1
ATOM 634 N N . THR A 1 83 ? -9.436 -10.411 -2.330 1.00 87.56 83 THR A N 1
ATOM 635 C CA . THR A 1 83 ? -10.494 -9.891 -3.197 1.00 87.56 83 THR A CA 1
ATOM 636 C C . THR A 1 83 ? -11.227 -8.771 -2.456 1.00 87.56 83 THR A C 1
ATOM 638 O O . THR A 1 83 ? -11.668 -9.005 -1.329 1.00 87.56 83 THR A O 1
ATOM 641 N N . PRO A 1 84 ? -11.319 -7.563 -3.031 1.00 88.12 84 PRO A N 1
ATOM 642 C CA . PRO A 1 84 ? -10.590 -7.098 -4.213 1.00 88.12 84 PRO A CA 1
ATOM 643 C C . PRO A 1 84 ? -9.084 -6.945 -3.951 1.00 88.12 84 PRO A C 1
ATOM 645 O O . PRO A 1 84 ? -8.620 -6.886 -2.800 1.00 88.12 84 PRO A O 1
ATOM 648 N N . SER A 1 85 ? -8.321 -6.889 -5.048 1.00 93.06 85 SER A N 1
ATOM 649 C CA . SER A 1 85 ? -6.865 -6.749 -5.012 1.00 93.06 85 SER A CA 1
ATOM 650 C C . SER A 1 85 ? -6.460 -5.505 -4.226 1.00 93.06 85 SER A C 1
ATOM 652 O O . SER A 1 85 ? -7.047 -4.434 -4.355 1.00 93.06 85 SER A O 1
ATOM 654 N N . ARG A 1 86 ? -5.406 -5.623 -3.413 1.00 94.00 86 ARG A N 1
ATOM 655 C CA . ARG A 1 86 ? -4.835 -4.478 -2.680 1.00 94.00 86 ARG A CA 1
ATOM 656 C C . ARG A 1 86 ? -3.804 -3.702 -3.505 1.00 94.00 86 ARG A C 1
ATOM 658 O O . ARG A 1 86 ? -3.141 -2.805 -2.976 1.00 94.00 86 ARG A O 1
ATOM 665 N N . VAL A 1 87 ? -3.646 -4.070 -4.776 1.00 94.94 87 VAL A N 1
ATOM 666 C CA . VAL A 1 87 ? -2.839 -3.367 -5.770 1.00 94.94 87 VAL A CA 1
ATOM 667 C C . VAL A 1 87 ? -3.778 -2.732 -6.784 1.00 94.94 87 VAL A C 1
ATOM 669 O O . VAL A 1 87 ? -4.620 -3.401 -7.365 1.00 94.94 87 VAL A O 1
ATOM 672 N N . GLN A 1 88 ? -3.606 -1.436 -6.996 1.00 93.94 88 GLN A N 1
ATOM 673 C CA . GLN A 1 88 ? -4.448 -0.613 -7.848 1.00 93.94 88 GLN A CA 1
ATOM 674 C C . GLN A 1 88 ? -3.763 -0.312 -9.171 1.00 93.94 88 GLN A C 1
ATOM 676 O O . GLN A 1 88 ? -2.546 -0.111 -9.226 1.00 93.94 88 GLN A O 1
ATOM 681 N N . TRP A 1 89 ? -4.551 -0.224 -10.237 1.00 95.00 89 TRP A N 1
ATOM 682 C CA . TRP A 1 89 ? -4.082 0.227 -11.540 1.00 95.00 89 TRP A CA 1
ATOM 683 C C . TRP A 1 89 ? -4.247 1.740 -11.686 1.00 95.00 89 TRP A C 1
ATOM 685 O O . TRP A 1 89 ? -5.355 2.271 -11.609 1.00 95.00 89 TRP A O 1
ATOM 695 N N . ASN A 1 90 ? -3.145 2.449 -11.930 1.00 94.19 90 ASN A N 1
ATOM 696 C CA . ASN A 1 90 ? -3.190 3.852 -12.307 1.00 94.19 90 ASN A CA 1
ATOM 697 C C . ASN A 1 90 ? -3.180 3.971 -13.835 1.00 94.19 90 ASN A C 1
ATOM 699 O O . ASN A 1 90 ? -2.132 3.863 -14.466 1.00 94.19 90 ASN A O 1
ATOM 703 N N . HIS A 1 91 ? -4.353 4.234 -14.410 1.00 93.00 91 HIS A N 1
ATOM 704 C CA . HIS A 1 91 ? -4.546 4.348 -15.856 1.00 93.00 91 HIS A CA 1
ATOM 705 C C . HIS A 1 91 ? -3.926 5.608 -16.480 1.00 93.00 91 HIS A C 1
ATOM 707 O O . HIS A 1 91 ? -3.764 5.651 -17.689 1.00 93.00 91 HIS A O 1
ATOM 713 N N . VAL A 1 92 ? -3.572 6.631 -15.691 1.00 92.31 92 VAL A N 1
ATOM 714 C CA . VAL A 1 92 ? -2.972 7.871 -16.224 1.00 92.31 92 VAL 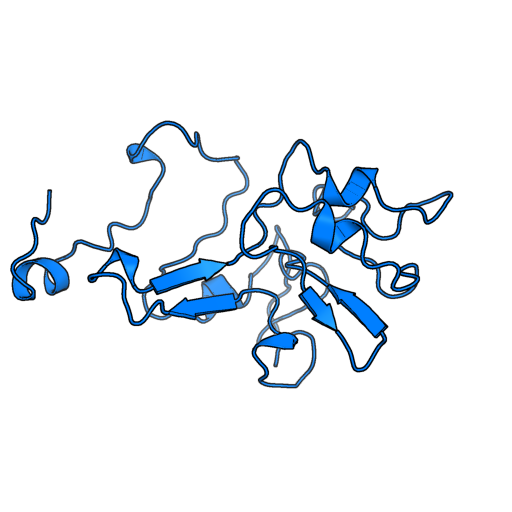A CA 1
ATOM 715 C C . VAL A 1 92 ? -1.490 7.681 -16.519 1.00 92.31 92 VAL A C 1
ATOM 717 O O . VAL A 1 92 ? -0.988 8.164 -17.526 1.00 92.31 92 VAL A O 1
ATOM 720 N N . ILE A 1 93 ? -0.781 6.992 -15.623 1.00 93.12 93 ILE A N 1
ATOM 721 C CA . ILE A 1 93 ? 0.659 6.726 -15.768 1.00 93.12 93 ILE A CA 1
ATOM 722 C C . ILE A 1 93 ? 0.952 5.297 -16.232 1.00 93.12 93 ILE A C 1
ATOM 724 O O . ILE A 1 93 ? 2.126 4.929 -16.276 1.00 93.12 93 ILE A O 1
ATOM 728 N N . GLU A 1 94 ? -0.102 4.517 -16.496 1.00 95.31 94 GLU A N 1
ATOM 729 C CA . GLU A 1 94 ? -0.094 3.108 -16.908 1.00 95.31 94 GLU A CA 1
ATOM 730 C C . GLU A 1 94 ? 0.789 2.220 -16.024 1.00 95.31 94 GLU A C 1
ATOM 732 O O . GLU A 1 94 ? 1.613 1.428 -16.487 1.00 95.31 94 GLU A O 1
ATOM 737 N N . ARG A 1 95 ? 0.644 2.375 -14.705 1.00 95.50 95 ARG A N 1
ATOM 738 C CA . ARG A 1 95 ? 1.442 1.640 -13.718 1.00 95.50 95 ARG A CA 1
ATOM 739 C C . ARG A 1 95 ? 0.613 1.199 -12.530 1.00 95.50 95 ARG A C 1
ATOM 741 O O . ARG A 1 95 ? -0.345 1.852 -12.119 1.00 95.50 95 ARG A O 1
ATOM 748 N N . SER A 1 96 ? 1.028 0.088 -11.937 1.00 95.50 96 SER A N 1
ATOM 749 C CA . SER A 1 96 ? 0.441 -0.407 -10.699 1.00 95.50 96 SER A CA 1
ATOM 750 C C . SER A 1 96 ? 0.943 0.400 -9.499 1.00 95.50 96 SER A C 1
ATOM 752 O O . SER A 1 96 ? 2.100 0.815 -9.431 1.00 95.50 96 SER A O 1
ATOM 754 N N . GLN A 1 97 ? 0.078 0.591 -8.513 1.00 93.62 97 GLN A N 1
ATOM 755 C CA . GLN A 1 97 ? 0.383 1.266 -7.256 1.00 93.62 97 GLN A CA 1
ATOM 756 C C . GLN A 1 97 ? -0.305 0.550 -6.094 1.00 93.62 97 GLN A C 1
ATOM 758 O O . GLN A 1 97 ? -1.312 -0.123 -6.264 1.00 93.62 97 GLN A O 1
ATOM 763 N N . LYS A 1 98 ? 0.225 0.692 -4.887 1.00 93.44 98 LYS A N 1
ATOM 764 C CA . LYS A 1 98 ? -0.385 0.170 -3.657 1.00 93.44 98 LYS A CA 1
ATOM 765 C C . LYS A 1 98 ? 0.073 1.007 -2.475 1.00 93.44 98 LYS A C 1
ATOM 767 O O . LYS A 1 98 ? 0.939 1.866 -2.634 1.00 93.44 98 LYS A O 1
ATOM 772 N N . CYS A 1 99 ? -0.487 0.752 -1.295 1.00 93.19 99 CYS A N 1
ATOM 773 C CA . CYS A 1 99 ? 0.026 1.349 -0.066 1.00 93.19 99 CYS A CA 1
ATOM 774 C C . CYS A 1 99 ? 1.530 1.069 0.080 1.00 93.19 99 CYS A C 1
ATOM 776 O O . CYS A 1 99 ? 1.984 -0.075 0.038 1.00 93.19 99 CYS A O 1
ATOM 778 N N . ASP A 1 100 ? 2.274 2.152 0.251 1.00 92.06 100 ASP A N 1
ATOM 779 C CA . ASP A 1 100 ? 3.722 2.236 0.409 1.00 92.06 100 ASP A CA 1
ATOM 780 C C . ASP A 1 100 ? 4.082 2.738 1.817 1.00 92.06 100 ASP A C 1
ATOM 782 O O . ASP A 1 100 ? 5.165 3.266 2.032 1.00 92.06 100 ASP A O 1
ATOM 786 N N . LEU A 1 101 ? 3.154 2.628 2.778 1.00 92.06 101 LEU A N 1
ATOM 787 C CA . LEU A 1 101 ? 3.274 3.164 4.141 1.00 92.06 101 LEU A CA 1
ATOM 788 C C . LEU A 1 101 ? 3.674 4.653 4.203 1.00 92.06 101 LEU A C 1
ATOM 790 O O . LEU A 1 101 ? 4.185 5.106 5.226 1.00 92.06 101 LEU A O 1
ATOM 794 N N . CYS A 1 102 ? 3.417 5.413 3.131 1.00 92.12 102 CYS A N 1
ATOM 795 C CA . CYS A 1 102 ? 3.790 6.819 2.981 1.00 92.12 102 CYS A CA 1
ATOM 796 C C . CYS A 1 102 ? 5.309 7.081 3.052 1.00 92.12 102 CYS A C 1
ATOM 798 O O . CYS A 1 102 ? 5.701 8.183 3.423 1.00 92.12 102 CYS A O 1
ATOM 800 N N . VAL A 1 103 ? 6.169 6.106 2.718 1.00 89.19 103 VAL A N 1
ATOM 801 C CA . VAL A 1 103 ? 7.643 6.219 2.870 1.00 89.19 103 VAL A CA 1
ATOM 802 C C . VAL A 1 103 ? 8.247 7.470 2.236 1.00 89.19 103 VAL A C 1
ATOM 804 O O . VAL A 1 103 ? 9.072 8.126 2.861 1.00 89.19 103 VAL A O 1
ATOM 807 N N . ASP A 1 104 ? 7.772 7.839 1.049 1.00 85.50 104 ASP A N 1
ATOM 808 C CA . ASP A 1 104 ? 8.237 9.008 0.300 1.00 85.50 104 ASP A CA 1
ATOM 809 C C . ASP A 1 104 ? 7.148 10.090 0.221 1.00 85.50 104 ASP A C 1
ATOM 811 O O . ASP A 1 104 ? 7.048 10.833 -0.754 1.00 85.50 104 ASP A O 1
ATOM 815 N N . THR A 1 105 ? 6.242 10.146 1.203 1.00 88.62 105 THR A N 1
ATOM 816 C CA . THR A 1 105 ? 5.082 11.048 1.159 1.00 88.62 105 THR A CA 1
ATOM 817 C C . THR A 1 105 ? 4.851 11.721 2.511 1.00 88.62 105 THR A C 1
ATOM 819 O O . THR A 1 105 ? 4.200 11.136 3.380 1.00 88.62 105 THR A O 1
ATOM 822 N N . PRO A 1 106 ? 5.368 12.949 2.706 1.00 88.75 106 PRO A N 1
ATOM 823 C CA . PRO A 1 106 ? 5.094 13.729 3.904 1.00 88.75 106 PRO A CA 1
ATOM 824 C C . PRO A 1 106 ? 3.639 14.208 3.934 1.00 88.75 106 PRO A C 1
ATOM 826 O O . PRO A 1 106 ? 2.988 14.367 2.898 1.00 88.75 106 PRO A O 1
ATOM 829 N N . TYR A 1 107 ? 3.134 14.490 5.131 1.00 87.06 107 TYR A N 1
ATOM 830 C CA . TYR A 1 107 ? 1.792 15.029 5.329 1.00 87.06 107 TYR A CA 1
ATOM 831 C C . TYR A 1 107 ? 1.830 16.174 6.340 1.00 87.06 107 TYR A C 1
ATOM 833 O O . TYR A 1 107 ? 2.300 15.994 7.457 1.00 87.06 107 TYR A O 1
ATOM 841 N N . LEU A 1 108 ? 1.355 17.361 5.940 1.00 86.38 108 LEU A N 1
ATOM 842 C CA . LEU A 1 108 ? 1.347 18.579 6.772 1.00 86.38 108 LEU A CA 1
ATOM 843 C C . LEU A 1 108 ? 2.718 18.939 7.385 1.00 86.38 108 LEU A C 1
ATOM 845 O O . LEU A 1 108 ? 2.798 19.429 8.505 1.00 86.38 108 LEU A O 1
ATOM 849 N N . GLY A 1 109 ? 3.806 18.696 6.649 1.00 84.81 109 GLY A N 1
ATOM 850 C CA . GLY A 1 109 ? 5.172 18.969 7.114 1.00 84.81 109 GLY A CA 1
ATOM 851 C C . GLY A 1 109 ? 5.763 17.894 8.033 1.00 84.81 109 GLY A C 1
ATOM 852 O O . GLY A 1 109 ? 6.949 17.964 8.345 1.00 84.81 109 GLY A O 1
ATOM 853 N N . GLU A 1 110 ? 4.989 16.877 8.417 1.00 88.81 110 GLU A N 1
ATOM 854 C CA . GLU A 1 110 ? 5.498 15.706 9.130 1.00 88.81 110 GLU A CA 1
ATOM 855 C C . GLU A 1 110 ? 6.096 14.693 8.128 1.00 88.81 110 GLU A C 1
ATOM 857 O O . GLU A 1 110 ? 5.517 14.468 7.054 1.00 88.81 110 GLU A O 1
ATOM 862 N N . PRO A 1 111 ? 7.244 14.063 8.447 1.00 89.94 111 PRO A N 1
ATOM 863 C CA . PRO A 1 111 ? 7.803 13.002 7.618 1.00 89.94 111 PRO A CA 1
ATOM 864 C C . PRO A 1 111 ? 6.862 11.792 7.579 1.00 89.94 111 PRO A C 1
ATOM 866 O O . PRO A 1 111 ? 6.275 11.417 8.595 1.00 89.94 111 PRO A O 1
ATOM 869 N N . GLY A 1 112 ? 6.728 11.177 6.403 1.00 90.44 112 GLY A N 1
ATOM 870 C CA . GLY A 1 112 ? 5.967 9.941 6.225 1.00 90.44 112 GLY A CA 1
ATOM 871 C C . GLY A 1 112 ? 6.777 8.678 6.543 1.00 90.44 112 GLY A C 1
ATOM 872 O O . GLY A 1 112 ? 7.918 8.738 7.005 1.00 90.44 112 GLY A O 1
ATOM 873 N N . GLY A 1 113 ? 6.193 7.511 6.273 1.00 88.56 113 GLY A N 1
ATOM 874 C CA . GLY A 1 113 ? 6.878 6.221 6.379 1.00 88.56 113 GLY A CA 1
ATOM 875 C C . GLY A 1 113 ? 6.755 5.546 7.748 1.00 88.56 113 GLY A C 1
ATOM 876 O O . GLY A 1 113 ? 6.237 6.139 8.686 1.00 88.56 113 GLY A O 1
ATOM 877 N N . PRO A 1 114 ? 7.266 4.310 7.911 1.00 86.69 114 PRO A N 1
ATOM 878 C CA . PRO A 1 114 ? 7.204 3.540 9.169 1.00 86.69 114 PRO A CA 1
ATOM 879 C C . PRO A 1 114 ? 7.827 4.216 10.407 1.00 86.69 114 PRO A C 1
ATOM 881 O O . PRO A 1 114 ? 7.586 3.811 11.550 1.00 86.69 114 PRO A O 1
ATOM 884 N N . GLY A 1 115 ? 8.701 5.199 10.179 1.00 85.88 115 GLY A N 1
ATOM 885 C CA . GLY A 1 115 ? 9.313 6.040 11.209 1.00 85.88 115 GLY A CA 1
ATOM 886 C C . GLY A 1 115 ? 8.564 7.344 11.489 1.00 85.88 115 GLY A C 1
ATOM 887 O O . GLY A 1 115 ? 8.915 8.028 12.444 1.00 85.88 115 GLY A O 1
ATOM 888 N N . GLY A 1 116 ? 7.568 7.679 10.672 1.00 88.31 116 GLY A N 1
ATOM 889 C CA . GLY A 1 116 ? 6.793 8.910 10.737 1.00 88.31 116 GLY A CA 1
ATOM 890 C C . GLY A 1 116 ? 5.294 8.642 10.615 1.00 88.31 116 GLY A C 1
ATOM 891 O O . GLY A 1 116 ? 4.794 7.610 11.066 1.00 88.31 116 GLY A O 1
ATOM 892 N N . THR A 1 117 ? 4.574 9.580 10.007 1.00 89.06 117 THR A N 1
ATOM 893 C CA . THR A 1 117 ? 3.109 9.600 9.999 1.00 89.06 117 THR A CA 1
ATOM 894 C C . THR A 1 117 ? 2.537 8.985 8.719 1.00 89.06 117 THR A C 1
ATOM 896 O O . THR A 1 117 ? 2.824 9.434 7.609 1.00 89.06 117 THR A O 1
ATOM 899 N N . GLN A 1 118 ? 1.651 7.992 8.847 1.00 92.19 118 GLN A N 1
ATOM 900 C CA . GLN A 1 118 ? 0.820 7.536 7.728 1.00 92.19 118 GLN A CA 1
ATOM 901 C C . GLN A 1 118 ? -0.396 8.450 7.583 1.00 92.19 118 GLN A C 1
ATOM 903 O O . GLN A 1 118 ? -1.167 8.635 8.526 1.00 92.19 118 GLN A O 1
ATOM 908 N N . THR A 1 119 ? -0.625 8.972 6.377 1.00 91.94 119 THR A N 1
ATOM 909 C CA . THR A 1 119 ? -1.733 9.903 6.107 1.00 91.94 119 THR A CA 1
ATOM 910 C C . THR A 1 119 ? -3.094 9.318 6.483 1.00 91.94 119 THR A C 1
ATOM 912 O O . THR A 1 119 ? -3.899 10.009 7.095 1.00 91.94 119 THR A O 1
ATOM 915 N N . CYS A 1 120 ? -3.345 8.045 6.158 1.00 91.12 120 CYS A N 1
ATOM 916 C CA . CYS A 1 120 ? -4.615 7.382 6.466 1.00 91.12 120 CYS A CA 1
ATOM 917 C C . CYS A 1 120 ? -4.865 7.233 7.975 1.00 91.12 120 CYS A C 1
ATOM 919 O O . CYS A 1 120 ? -6.004 7.356 8.405 1.00 91.12 120 CYS A O 1
ATOM 921 N N . VAL A 1 121 ? -3.809 7.023 8.769 1.00 91.31 121 VAL A N 1
ATOM 922 C CA . VAL A 1 121 ? -3.895 6.952 10.237 1.00 91.31 121 VAL A CA 1
ATOM 923 C C . VAL A 1 121 ? -4.181 8.337 10.809 1.00 91.31 121 VAL A C 1
ATOM 925 O O . VAL A 1 121 ? -5.087 8.495 11.614 1.00 91.31 121 VAL A O 1
ATOM 928 N N . LYS A 1 122 ? -3.464 9.365 10.342 1.00 90.62 122 LYS A N 1
ATOM 929 C CA . LYS A 1 122 ? -3.608 10.740 10.844 1.00 90.62 122 LYS A CA 1
ATOM 930 C C . LYS A 1 122 ? -4.961 11.374 10.520 1.00 90.62 122 LYS A C 1
ATOM 932 O O . LYS A 1 122 ? -5.438 12.194 11.295 1.00 90.62 122 LYS A O 1
ATOM 937 N N . ILE A 1 123 ? -5.534 11.066 9.355 1.00 89.56 123 ILE A N 1
ATOM 938 C CA . ILE A 1 123 ? -6.759 11.720 8.872 1.00 89.56 123 ILE A CA 1
ATOM 939 C C . ILE A 1 123 ? -8.041 11.064 9.392 1.00 89.56 123 ILE A C 1
ATOM 941 O O . ILE A 1 123 ? -9.090 11.699 9.353 1.00 89.56 123 ILE A O 1
ATOM 945 N N . CYS A 1 124 ? -7.985 9.805 9.834 1.00 88.25 124 CYS A N 1
ATOM 946 C CA . CYS A 1 124 ? -9.174 9.068 10.246 1.00 88.25 124 CYS A CA 1
ATOM 947 C C . CYS A 1 124 ? -9.708 9.612 11.585 1.00 88.25 124 CYS A C 1
ATOM 949 O O . CYS A 1 124 ? -9.064 9.384 12.608 1.00 88.25 124 CYS A O 1
ATOM 951 N N . PRO A 1 125 ? -10.889 10.258 11.624 1.00 85.94 125 PRO A N 1
ATOM 952 C CA . PRO A 1 125 ? -11.417 10.843 12.860 1.00 85.94 125 PRO A CA 1
ATOM 953 C C . PRO A 1 125 ? -11.738 9.778 13.918 1.00 85.94 125 PRO A C 1
ATOM 955 O O . PRO A 1 125 ? -11.527 10.000 15.106 1.00 85.94 125 PRO A O 1
ATOM 958 N N . GLU A 1 126 ? -12.161 8.595 13.470 1.00 84.12 126 GLU A N 1
ATOM 959 C CA . GLU A 1 126 ? -12.551 7.478 14.339 1.00 84.12 126 GLU A CA 1
ATOM 960 C C . GLU A 1 126 ? -11.371 6.597 14.774 1.00 84.12 126 GLU A C 1
ATOM 962 O O . GLU A 1 126 ? -11.566 5.596 15.456 1.00 84.12 126 GLU A O 1
ATOM 967 N N . ASN A 1 127 ? -10.140 6.914 14.350 1.00 83.56 127 ASN A N 1
ATOM 968 C CA . ASN A 1 127 ? -8.959 6.072 14.585 1.00 83.56 127 ASN A CA 1
ATOM 969 C C . ASN A 1 127 ? -9.148 4.596 14.163 1.00 83.56 127 ASN A C 1
ATOM 971 O O . ASN A 1 127 ? -8.541 3.699 14.740 1.00 83.56 127 ASN A O 1
ATOM 975 N N . ALA A 1 128 ? -9.958 4.331 13.132 1.00 82.88 128 ALA A N 1
ATOM 976 C CA . ALA A 1 128 ? -10.276 2.978 12.664 1.00 82.88 128 ALA A CA 1
ATOM 977 C C . ALA A 1 128 ? -9.068 2.214 12.084 1.00 82.88 128 ALA A C 1
ATOM 979 O O . ALA A 1 128 ? -9.129 1.002 11.887 1.00 82.88 128 ALA A O 1
ATOM 980 N N . ILE A 1 129 ? -7.966 2.910 11.791 1.00 86.25 129 ILE A N 1
ATOM 981 C CA . ILE A 1 129 ? -6.719 2.326 11.300 1.00 86.25 129 ILE A CA 1
ATOM 982 C C . ILE A 1 129 ? -5.541 2.815 12.141 1.00 86.25 129 ILE A C 1
ATOM 984 O O . ILE A 1 129 ? -5.402 4.007 12.405 1.00 86.25 129 ILE A O 1
ATOM 988 N N . SER A 1 130 ? -4.659 1.890 12.514 1.00 86.31 130 SER A N 1
ATOM 989 C CA . SER A 1 130 ? -3.416 2.168 13.232 1.00 86.31 130 SER A CA 1
ATOM 990 C C . SER A 1 130 ? -2.228 1.505 12.536 1.00 86.31 130 SER A C 1
ATOM 992 O O . SER A 1 130 ? -2.375 0.547 11.772 1.00 86.31 130 SER A O 1
ATOM 994 N N . PHE A 1 131 ? -1.032 2.043 12.770 1.00 87.00 131 PHE A N 1
ATOM 995 C CA . PHE A 1 131 ? 0.213 1.456 12.286 1.00 87.00 131 PHE A CA 1
ATOM 996 C C . PHE A 1 131 ? 0.903 0.685 13.412 1.00 87.00 131 PHE A C 1
ATOM 998 O O . PHE A 1 131 ? 1.091 1.209 14.508 1.00 87.00 131 PHE A O 1
ATOM 1005 N N . THR A 1 132 ? 1.324 -0.546 13.121 1.00 84.19 132 THR A N 1
ATOM 1006 C CA . THR A 1 132 ? 2.133 -1.371 14.022 1.00 84.19 132 THR A CA 1
ATOM 1007 C C . THR A 1 132 ? 3.393 -1.849 13.312 1.00 84.19 132 THR A C 1
ATOM 1009 O O . THR A 1 132 ? 3.385 -2.134 12.114 1.00 84.19 132 THR A O 1
ATOM 1012 N N . ARG A 1 133 ? 4.493 -1.932 14.064 1.00 80.38 133 ARG A N 1
ATOM 1013 C CA . ARG A 1 133 ? 5.777 -2.471 13.586 1.00 80.38 133 ARG A CA 1
ATOM 1014 C C . ARG A 1 133 ? 5.878 -3.977 13.763 1.00 80.38 133 ARG A C 1
ATOM 1016 O O . ARG A 1 133 ? 6.649 -4.627 13.065 1.00 80.38 133 ARG A O 1
ATOM 1023 N N . THR A 1 134 ? 5.123 -4.520 14.706 1.00 76.38 134 THR A N 1
ATOM 1024 C CA . THR A 1 134 ? 5.022 -5.954 14.928 1.00 76.38 134 THR A CA 1
ATOM 1025 C C . THR A 1 134 ? 3.802 -6.459 14.183 1.00 76.38 134 THR A C 1
ATOM 1027 O O . THR A 1 134 ? 2.714 -5.893 14.300 1.00 76.38 134 THR A O 1
ATOM 1030 N N . MET A 1 135 ? 3.986 -7.512 13.388 1.00 69.44 135 MET A N 1
ATOM 1031 C CA . MET A 1 135 ? 2.861 -8.170 12.739 1.00 69.44 135 MET A CA 1
ATOM 1032 C C . MET A 1 135 ? 1.929 -8.700 13.838 1.00 69.44 135 MET A C 1
ATOM 1034 O O . MET A 1 135 ? 2.372 -9.512 14.654 1.00 69.44 135 MET A O 1
ATOM 1038 N N . PRO A 1 136 ? 0.675 -8.222 13.906 1.00 66.19 136 PRO A N 1
ATOM 1039 C CA . PRO A 1 136 ? -0.254 -8.687 14.919 1.00 66.19 136 PRO A CA 1
ATOM 1040 C C . PRO A 1 136 ? -0.557 -10.166 14.679 1.00 66.19 136 PRO A C 1
ATOM 1042 O O . PRO A 1 136 ? -0.579 -10.630 13.533 1.00 66.19 136 PRO A O 1
ATOM 1045 N N . ASN A 1 137 ? -0.782 -10.919 15.756 1.00 63.72 137 ASN A N 1
ATOM 1046 C CA . ASN A 1 137 ? -1.196 -12.309 15.635 1.00 63.72 137 ASN A CA 1
ATOM 1047 C C . ASN A 1 137 ? -2.608 -12.357 15.035 1.00 63.72 137 ASN A C 1
ATOM 1049 O O . ASN A 1 137 ? -3.593 -12.111 15.721 1.00 63.72 137 ASN A O 1
ATOM 1053 N N . GLN A 1 138 ? -2.688 -12.703 13.749 1.00 58.12 138 GLN A N 1
ATOM 1054 C CA . GLN A 1 138 ? -3.928 -12.708 12.966 1.00 58.12 138 GLN A CA 1
ATOM 1055 C C . GLN A 1 138 ? -4.931 -13.801 13.385 1.00 58.12 138 GLN A C 1
ATOM 1057 O O . GLN A 1 138 ? -5.975 -13.926 12.754 1.00 58.12 138 GLN A O 1
ATOM 1062 N N . LYS A 1 139 ? -4.614 -14.615 14.404 1.00 53.66 139 LYS A N 1
ATOM 1063 C CA . LYS A 1 139 ? -5.485 -15.682 14.922 1.00 53.66 139 LYS A CA 1
ATOM 1064 C C . LYS A 1 139 ? -6.287 -15.283 16.164 1.00 53.66 139 LYS A C 1
ATOM 1066 O O . LYS A 1 139 ? -7.160 -16.047 16.555 1.00 53.66 139 LYS A O 1
ATOM 1071 N N . VAL A 1 140 ? -5.969 -14.157 16.806 1.00 53.00 140 VAL A N 1
ATOM 1072 C CA . VAL A 1 140 ? -6.549 -13.768 18.104 1.00 53.00 140 VAL A CA 1
ATOM 1073 C C . VAL A 1 140 ? -7.297 -12.446 17.961 1.00 53.00 140 VAL A C 1
ATOM 1075 O O . VAL A 1 140 ? -6.720 -11.464 17.489 1.00 53.00 140 VAL A O 1
ATOM 1078 N N . GLU A 1 141 ? -8.561 -12.404 18.386 1.00 53.75 141 GLU A N 1
ATOM 1079 C CA . GLU A 1 141 ? -9.395 -11.186 18.390 1.00 53.7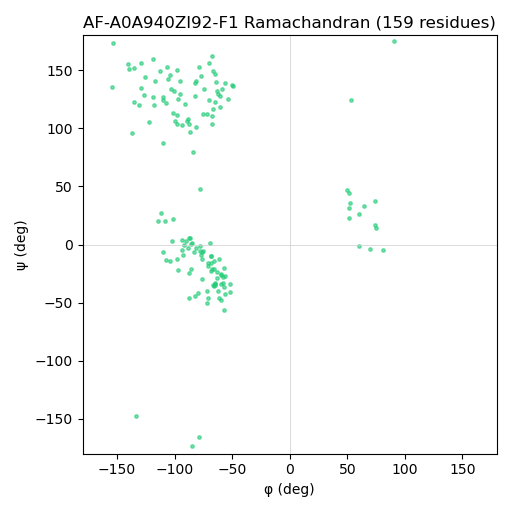5 141 GLU A CA 1
ATOM 1080 C C . GLU A 1 141 ? -8.794 -10.067 19.261 1.00 53.75 141 GLU A C 1
ATOM 1082 O O . GLU A 1 141 ? -8.935 -8.888 18.955 1.00 53.75 141 GLU A O 1
ATOM 1087 N N . GLU A 1 142 ? -8.001 -10.426 20.272 1.00 54.53 142 GLU A N 1
ATOM 1088 C CA . GLU A 1 142 ? -7.254 -9.509 21.150 1.00 54.53 142 GLU A CA 1
ATOM 1089 C C . GLU A 1 142 ? -6.220 -8.639 20.406 1.00 54.53 142 GLU A C 1
ATOM 1091 O O . GLU A 1 142 ? -5.684 -7.683 20.963 1.00 54.53 142 GLU A O 1
ATOM 1096 N N . SER A 1 143 ? -5.919 -8.956 19.141 1.00 50.72 143 SER A N 1
ATOM 1097 C CA . SER A 1 143 ? -5.022 -8.157 18.301 1.00 50.72 143 SER A CA 1
ATOM 1098 C C . SER A 1 143 ? -5.663 -6.879 17.733 1.00 50.72 143 SER A C 1
ATOM 1100 O O . SER A 1 143 ? -4.953 -6.034 17.179 1.00 50.72 143 SER A O 1
ATOM 1102 N N . TYR A 1 144 ? -6.981 -6.707 17.886 1.00 56.03 144 TYR A N 1
ATOM 1103 C CA . TYR A 1 144 ? -7.708 -5.503 17.487 1.00 56.03 144 TYR A CA 1
ATOM 1104 C C . TYR A 1 144 ? -7.733 -4.480 18.634 1.00 56.03 144 TYR A C 1
ATOM 1106 O O . TYR A 1 144 ? -8.465 -4.615 19.606 1.00 56.03 144 TYR A O 1
ATOM 1114 N N . PHE A 1 145 ? -6.941 -3.410 18.508 1.00 53.75 145 PHE A N 1
ATOM 1115 C CA . PHE A 1 145 ? -6.834 -2.349 19.525 1.00 53.75 145 PHE A CA 1
ATOM 1116 C C . PHE A 1 145 ? -8.020 -1.371 19.550 1.00 53.75 145 PHE A C 1
ATOM 1118 O O . PHE A 1 145 ? -8.127 -0.557 20.466 1.00 53.75 145 PHE A O 1
ATOM 1125 N N . VAL A 1 146 ? -8.881 -1.409 18.531 1.00 54.66 146 VAL A N 1
ATOM 1126 C CA . VAL A 1 146 ? -10.010 -0.489 18.365 1.00 54.66 146 VAL A CA 1
ATOM 1127 C C . VAL A 1 146 ? -11.285 -1.312 18.298 1.00 54.66 146 VAL A C 1
ATOM 1129 O O . VAL A 1 146 ? -11.562 -1.959 17.289 1.00 54.66 146 VAL A O 1
ATOM 1132 N N . ASN A 1 147 ? -12.060 -1.286 19.381 1.00 58.25 147 ASN A N 1
ATOM 1133 C CA . ASN A 1 147 ? -13.400 -1.849 19.380 1.00 58.25 147 ASN A CA 1
ATOM 1134 C C . ASN A 1 147 ? -14.363 -0.823 18.768 1.00 58.25 147 ASN A C 1
ATOM 1136 O O . ASN A 1 147 ? -14.773 0.132 19.428 1.00 58.25 147 ASN A O 1
ATOM 1140 N N . LEU A 1 148 ? -14.717 -1.021 17.496 1.00 60.19 148 LEU A N 1
ATOM 1141 C CA . LEU A 1 148 ? -15.730 -0.199 16.833 1.00 60.19 148 LEU A CA 1
ATOM 1142 C C . LEU A 1 148 ? -17.139 -0.446 17.405 1.00 60.19 148 LEU A C 1
ATOM 1144 O O . LEU A 1 148 ? -17.997 0.413 17.225 1.00 60.19 148 LEU A O 1
ATOM 1148 N N . ARG A 1 149 ? -17.368 -1.536 18.161 1.00 64.00 149 ARG A N 1
ATOM 1149 C CA . ARG A 1 149 ? -18.623 -1.880 18.863 1.00 64.00 149 ARG A CA 1
ATOM 1150 C C . ARG A 1 149 ? -18.824 -1.086 20.164 1.00 64.00 149 ARG A C 1
ATOM 1152 O O . ARG A 1 149 ? -19.123 -1.634 21.220 1.00 64.00 149 ARG A O 1
ATOM 1159 N N . GLY A 1 150 ? -18.634 0.230 20.094 1.00 67.00 150 GLY A N 1
ATOM 1160 C CA . GLY A 1 150 ? -18.817 1.143 21.225 1.00 67.00 150 GLY A CA 1
ATOM 1161 C C . GLY A 1 150 ? -20.288 1.503 21.511 1.00 67.00 150 GLY A C 1
ATOM 1162 O O . GLY A 1 150 ? -21.212 0.928 20.942 1.00 67.00 150 GLY A O 1
ATOM 1163 N N . PRO A 1 151 ? -20.557 2.538 22.326 1.00 69.75 151 PRO A N 1
ATOM 1164 C CA . PRO A 1 151 ? -21.923 2.962 22.666 1.00 69.75 151 PRO A CA 1
ATOM 1165 C C . PRO A 1 151 ? -22.809 3.301 21.455 1.00 69.75 151 PRO A C 1
ATOM 1167 O O . PRO A 1 151 ? -24.032 3.201 21.528 1.00 69.75 151 PRO A O 1
ATOM 1170 N N . ALA A 1 152 ? -22.204 3.716 20.337 1.00 65.75 152 ALA A N 1
ATOM 1171 C CA . ALA A 1 152 ? -22.907 3.947 19.076 1.00 65.75 152 ALA A CA 1
ATOM 1172 C C . ALA A 1 152 ? -23.502 2.654 18.490 1.00 65.75 152 ALA A C 1
ATOM 1174 O O . ALA A 1 152 ? -24.602 2.682 17.951 1.00 65.75 152 ALA A O 1
ATOM 1175 N N . TRP A 1 153 ? -22.828 1.520 18.666 1.00 66.31 153 TRP A N 1
ATOM 1176 C CA . TRP A 1 153 ? -23.290 0.201 18.239 1.00 66.31 153 TRP A CA 1
ATOM 1177 C C . TRP A 1 153 ? -24.439 -0.338 19.089 1.00 66.31 153 TRP A C 1
ATOM 1179 O O . TRP A 1 153 ? -25.414 -0.854 18.547 1.00 66.31 153 TRP A O 1
ATOM 1189 N N . GLY A 1 154 ? -24.387 -0.122 20.407 1.00 66.69 154 GLY A N 1
ATOM 1190 C CA . GLY A 1 154 ? -25.512 -0.441 21.292 1.00 66.69 154 GLY A CA 1
ATOM 1191 C C . GLY A 1 154 ? -26.788 0.326 20.919 1.00 66.69 154 GLY A C 1
ATOM 1192 O O . GLY A 1 154 ? -27.887 -0.220 20.985 1.00 66.69 154 GLY A O 1
ATOM 1193 N N . LYS A 1 155 ? -26.659 1.571 20.433 1.00 75.44 155 LYS A N 1
ATOM 1194 C CA . LYS A 1 155 ? -27.797 2.357 19.913 1.00 75.44 155 LYS A CA 1
ATOM 1195 C C . LYS A 1 155 ? -28.391 1.793 18.617 1.00 75.44 155 LYS A C 1
ATOM 1197 O O . LYS A 1 155 ? -29.544 2.089 18.323 1.00 75.44 155 LYS A O 1
ATOM 1202 N N . LEU A 1 156 ? -27.635 0.989 17.869 1.00 69.50 156 LEU A N 1
ATOM 1203 C CA . LEU A 1 156 ? -28.091 0.292 16.661 1.00 69.50 156 LEU A CA 1
ATOM 1204 C C . LEU A 1 156 ? -28.722 -1.079 16.973 1.00 69.50 156 LEU A C 1
ATOM 1206 O O . LEU A 1 156 ? -29.073 -1.811 16.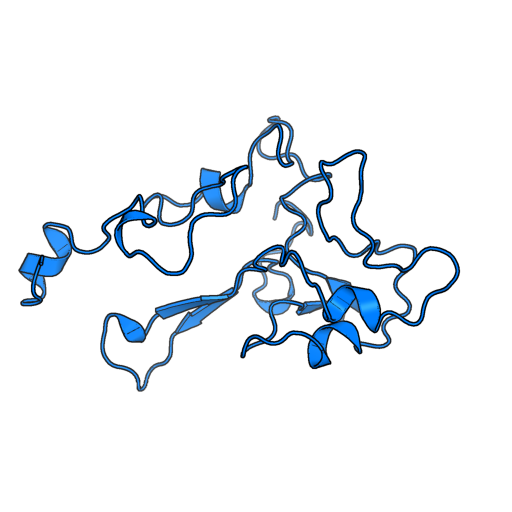054 1.00 69.50 156 LEU A O 1
ATOM 1210 N N . GLY A 1 157 ? -28.889 -1.432 18.256 1.00 67.56 157 GLY A N 1
ATOM 1211 C CA . GLY A 1 157 ? -29.499 -2.698 18.680 1.00 67.56 157 GLY A CA 1
ATOM 1212 C C . GLY A 1 157 ? -28.586 -3.915 18.517 1.00 67.56 157 GLY A C 1
ATOM 1213 O O . GLY A 1 157 ? -29.059 -5.047 18.574 1.00 67.56 157 GLY A O 1
ATOM 1214 N N . MET A 1 158 ? -27.290 -3.687 18.306 1.00 64.56 158 MET A N 1
ATOM 1215 C CA . MET A 1 158 ? -26.296 -4.736 18.112 1.00 64.56 158 MET A CA 1
ATOM 1216 C C . MET A 1 158 ? -25.533 -5.034 19.401 1.00 64.56 158 MET A C 1
ATOM 1218 O O . MET A 1 158 ? -25.360 -4.164 20.258 1.00 64.56 158 MET A O 1
ATOM 1222 N N . THR A 1 159 ? -25.084 -6.282 19.542 1.00 64.81 159 THR A N 1
ATOM 1223 C CA . THR A 1 159 ? -24.334 -6.740 20.714 1.00 64.81 159 THR A CA 1
ATOM 1224 C C . THR A 1 159 ? -23.010 -5.988 20.822 1.00 64.81 159 THR A C 1
ATOM 1226 O O . THR A 1 159 ? -22.283 -5.850 19.839 1.00 64.81 159 THR A O 1
ATOM 1229 N N . MET A 1 160 ? -22.705 -5.494 22.023 1.00 58.97 160 MET A N 1
ATOM 1230 C CA . MET A 1 160 ? -21.418 -4.853 22.334 1.00 58.97 160 MET A CA 1
ATOM 1231 C C . MET A 1 160 ? -20.366 -5.852 22.845 1.00 58.97 160 MET A C 1
ATOM 1233 O O . MET A 1 160 ? -19.273 -5.433 23.225 1.00 58.97 160 MET A O 1
ATOM 1237 N N . GLU A 1 161 ? -20.719 -7.142 22.880 1.00 55.62 161 GLU A N 1
ATOM 1238 C CA . GLU A 1 161 ? -19.811 -8.255 23.183 1.00 55.62 161 GLU A CA 1
ATOM 1239 C C . GLU A 1 161 ? -18.879 -8.567 22.000 1.00 55.62 161 GLU A C 1
ATOM 1241 O O . GLU A 1 161 ? -19.297 -8.451 20.816 1.00 55.62 161 GLU A O 1
#

Solvent-accessible surface area (backbone atoms only — not comparable to full-atom values): 9865 Å² total; per-residue (Å²): 70,76,87,77,68,50,90,49,72,66,76,37,46,58,40,78,48,72,46,89,84,47,61,83,77,74,18,55,50,76,46,53,48,81,72,54,90,83,44,53,32,40,71,59,42,85,42,77,96,70,33,28,36,39,58,36,69,96,61,76,50,44,52,27,52,42,72,90,58,46,82,43,78,57,50,34,36,74,43,32,93,47,89,74,48,36,42,36,67,34,80,89,81,51,28,59,41,41,42,44,57,32,56,93,32,52,53,97,90,40,56,20,10,90,91,45,49,39,61,71,42,75,68,39,90,81,52,86,49,84,90,73,93,64,85,66,58,90,86,47,76,85,59,58,92,67,74,82,53,39,76,73,34,46,75,71,76,44,77,65,121

Nearest PDB structures (foldseek):
  2vpw-assembly1_B  TM=6.943E-01  e=1.304E-04  Thermus thermophilus HB27
  7qv7-assembly1_X  TM=6.277E-01  e=1.591E-04  Thermoanaerobacter kivui
  7z0t-assembly1_B  TM=6.446E-01  e=7.316E-04  Escherichia coli K-12
  4v4d-assembly1_B  TM=5.803E-01  e=3.209E-02  Pelobacter acidigallici

Secondary structure (DSSP, 8-state):
-TTTSS--TTT-SEEEEE-TTSPTTTTEEEEE----SS-HHHHT---TTT-TT-EEGGGTSEE---TTT-----HHHHT-SSSS-SEEEETTTTEEEE--TTTT--BTTB--STTS--HHHHH-TT------SSPP-TT-GGG------SHHHHTTT----

Mean predicted aligned error: 7.46 Å

Foldseek 3Di:
DFPPPDDDQLPDLKHWAAQPPDDPPVRIDILADPQDPPQQLQVQQPQPDQTQQFQDVVQVGQRWGNLVRFPLPCSSCVRAPDVRGSWGADPVSSGIGHDRQCCVTDDPPWHTGPVTDRPVCVPDPQSQDDDDPDDFPPPDPVSDPHQPLPPVVVVVVDDSD